Protein AF-A0A6J4T4H1-F1 (afdb_monomer_lite)

Radius of gyration: 11.08 Å; chains: 1; bounding box: 22×19×30 Å

Organism: NCBI:txid349277

Foldseek 3Di:
DEEAEAEAPPPPPPPCVVVVVVVVCVVCVVVVHDYHYHYDYDD

Structure (mmCIF, N/CA/C/O backbone):
data_AF-A0A6J4T4H1-F1
#
_entry.id   AF-A0A6J4T4H1-F1
#
loop_
_atom_site.group_PDB
_atom_site.id
_atom_site.type_symbol
_atom_site.label_atom_id
_atom_site.label_alt_id
_atom_site.label_comp_id
_atom_site.label_asym_id
_atom_site.label_entity_id
_atom_site.label_seq_id
_atom_site.pdbx_PDB_ins_code
_atom_site.Cartn_x
_atom_site.Cartn_y
_atom_site.Cartn_z
_atom_site.occupancy
_atom_site.B_iso_or_equiv
_atom_site.auth_seq_id
_atom_site.auth_comp_id
_atom_site.auth_asym_id
_atom_site.auth_atom_id
_atom_site.pdbx_PDB_model_num
ATOM 1 N N . MET A 1 1 ? -13.998 -3.710 3.245 1.00 77.44 1 MET A N 1
ATOM 2 C CA . MET A 1 1 ? -12.584 -3.959 2.905 1.00 77.44 1 MET A CA 1
ATOM 3 C C . MET A 1 1 ? -12.284 -3.200 1.629 1.00 77.44 1 MET A C 1
ATOM 5 O O . MET A 1 1 ? -13.113 -3.254 0.730 1.00 77.44 1 MET A O 1
ATOM 9 N N . LEU A 1 2 ? -11.197 -2.430 1.592 1.00 87.44 2 LEU A N 1
ATOM 10 C CA . LEU A 1 2 ? -10.781 -1.649 0.423 1.00 87.44 2 LEU A CA 1
ATOM 11 C C . LEU A 1 2 ? -9.517 -2.257 -0.183 1.00 87.44 2 LEU A C 1
ATOM 13 O O . LEU A 1 2 ? -8.650 -2.708 0.558 1.00 87.44 2 LEU A O 1
ATOM 17 N N . THR A 1 3 ? -9.393 -2.208 -1.505 1.00 89.00 3 THR A N 1
ATOM 18 C CA . THR A 1 3 ? -8.174 -2.616 -2.213 1.00 89.00 3 THR A CA 1
ATOM 19 C C . THR A 1 3 ? -7.671 -1.440 -3.036 1.00 89.00 3 THR A C 1
ATOM 21 O O . THR A 1 3 ? -8.402 -0.896 -3.864 1.00 89.00 3 THR A O 1
ATOM 24 N N . ILE A 1 4 ? -6.435 -1.023 -2.782 1.00 87.31 4 ILE A N 1
ATOM 25 C CA . ILE A 1 4 ? -5.753 0.061 -3.484 1.00 87.31 4 ILE A CA 1
ATOM 26 C C . ILE A 1 4 ? -4.820 -0.577 -4.503 1.00 87.31 4 ILE A C 1
ATOM 28 O O . ILE A 1 4 ? -3.863 -1.243 -4.123 1.00 87.31 4 ILE A O 1
ATOM 32 N N . HIS A 1 5 ? -5.087 -0.348 -5.785 1.00 86.50 5 HIS A N 1
ATOM 33 C CA . HIS A 1 5 ? -4.194 -0.775 -6.856 1.00 86.50 5 HIS A CA 1
ATOM 34 C C . HIS A 1 5 ? -3.217 0.353 -7.169 1.00 86.50 5 HIS A C 1
ATOM 36 O O . HIS A 1 5 ? -3.607 1.404 -7.680 1.00 86.50 5 HIS A O 1
ATOM 42 N N . HIS A 1 6 ? -1.953 0.141 -6.829 1.00 82.50 6 HIS A N 1
ATOM 43 C CA . HIS A 1 6 ? -0.872 1.071 -7.103 1.00 82.50 6 HIS A CA 1
ATOM 44 C C . HIS A 1 6 ? -0.273 0.733 -8.469 1.00 82.50 6 HIS A C 1
ATOM 46 O O . HIS A 1 6 ? 0.589 -0.133 -8.614 1.00 82.50 6 HIS A O 1
ATOM 52 N N . LEU A 1 7 ? -0.827 1.375 -9.495 1.00 78.38 7 LEU A N 1
ATOM 53 C CA . LEU A 1 7 ? -0.432 1.168 -10.882 1.00 78.38 7 LEU A CA 1
ATOM 54 C C . LEU A 1 7 ? 0.964 1.758 -11.121 1.00 78.38 7 LEU A C 1
ATOM 56 O O . LEU A 1 7 ? 1.206 2.914 -10.782 1.00 78.38 7 LEU A O 1
ATOM 60 N N . TYR A 1 8 ? 1.843 0.994 -11.771 1.00 69.62 8 TYR A N 1
ATOM 61 C CA . TYR A 1 8 ? 3.196 1.422 -12.149 1.00 69.62 8 TYR A CA 1
ATOM 62 C C . TYR A 1 8 ? 4.083 1.809 -10.959 1.00 69.62 8 TYR A C 1
ATOM 64 O O . TYR A 1 8 ? 4.872 2.751 -11.057 1.00 69.62 8 TYR A O 1
ATOM 72 N N . ALA A 1 9 ? 3.989 1.057 -9.859 1.00 62.31 9 ALA A N 1
ATOM 73 C CA . ALA A 1 9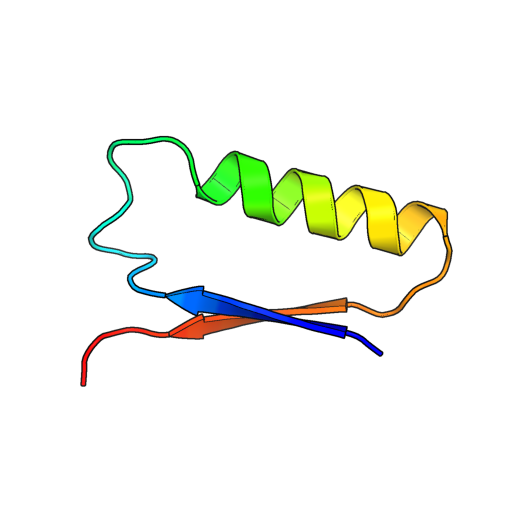 ? 4.743 1.296 -8.627 1.00 62.31 9 ALA A CA 1
ATOM 74 C C . ALA A 1 9 ? 6.267 1.433 -8.810 1.00 62.31 9 ALA A C 1
ATOM 76 O O . ALA A 1 9 ? 6.901 2.042 -7.954 1.00 62.31 9 ALA A O 1
ATOM 77 N N . ASP A 1 10 ? 6.818 0.878 -9.899 1.00 61.50 10 ASP A N 1
ATOM 78 C CA . ASP A 1 10 ? 8.245 0.919 -10.246 1.00 61.50 10 ASP A CA 1
ATOM 79 C C . ASP A 1 10 ? 8.623 1.994 -11.284 1.00 61.50 10 ASP A C 1
ATOM 81 O O . ASP A 1 10 ? 9.791 2.376 -11.368 1.00 61.50 10 ASP A O 1
ATOM 85 N N . MET A 1 11 ? 7.665 2.496 -12.078 1.00 59.22 11 MET A N 1
ATOM 86 C CA . MET A 1 11 ? 7.912 3.567 -13.063 1.00 59.22 11 MET A CA 1
ATOM 87 C C . MET A 1 11 ? 7.479 4.949 -12.557 1.00 59.22 11 MET A C 1
ATOM 89 O O . MET A 1 11 ? 7.989 5.964 -13.029 1.00 59.22 11 MET A O 1
ATOM 93 N N . MET A 1 12 ? 6.572 5.012 -11.578 1.00 57.09 12 MET A N 1
ATOM 94 C CA . MET A 1 12 ? 6.020 6.252 -11.017 1.00 57.09 12 MET A CA 1
ATOM 95 C C . MET A 1 12 ? 6.719 6.676 -9.712 1.00 57.09 12 MET A C 1
ATOM 97 O O . MET A 1 12 ? 6.138 7.277 -8.812 1.00 57.09 12 MET A O 1
ATOM 101 N N . ASN A 1 13 ? 8.018 6.395 -9.618 1.00 57.53 13 ASN A N 1
ATOM 102 C CA . ASN A 1 13 ? 8.840 6.644 -8.426 1.00 57.53 13 ASN A CA 1
ATOM 103 C C . ASN A 1 13 ? 9.277 8.115 -8.342 1.00 57.53 13 ASN A C 1
ATOM 105 O O . ASN A 1 13 ? 9.792 8.553 -7.314 1.00 57.53 13 ASN A O 1
ATOM 109 N N . LEU A 1 14 ? 9.088 8.871 -9.432 1.00 52.41 14 LEU A N 1
ATOM 110 C CA . LEU A 1 14 ? 9.560 10.247 -9.583 1.00 52.41 14 LEU A CA 1
ATOM 111 C C . LEU A 1 14 ? 8.721 11.283 -8.814 1.00 52.41 14 LEU A C 1
ATOM 113 O O . LEU A 1 14 ? 9.234 12.361 -8.529 1.00 52.41 14 LEU A O 1
ATOM 117 N N . TYR A 1 15 ? 7.462 10.981 -8.465 1.00 53.41 15 TYR A N 1
ATOM 118 C CA . TYR A 1 15 ? 6.507 11.982 -7.953 1.00 53.41 15 TYR A CA 1
ATOM 119 C C . TYR A 1 15 ? 5.810 11.615 -6.630 1.00 53.41 15 TYR A C 1
ATOM 121 O O . TYR A 1 15 ? 4.752 12.146 -6.308 1.00 53.41 15 TYR A O 1
ATOM 129 N N . GLY A 1 16 ? 6.424 10.771 -5.795 1.00 61.75 16 GLY A N 1
ATOM 130 C CA . GLY A 1 16 ? 5.995 10.625 -4.396 1.00 61.75 16 GLY A CA 1
ATOM 131 C C . GLY A 1 16 ? 4.656 9.905 -4.176 1.00 61.75 16 GLY A C 1
ATOM 132 O O . GLY A 1 16 ? 4.129 9.944 -3.063 1.00 61.75 16 GLY A O 1
ATOM 133 N N . ASP A 1 17 ? 4.130 9.189 -5.174 1.00 73.38 17 ASP A N 1
ATOM 134 C CA . ASP A 1 17 ? 2.869 8.437 -5.070 1.00 73.38 17 ASP A CA 1
ATOM 135 C C . ASP A 1 17 ? 2.873 7.374 -3.969 1.00 73.38 17 ASP A C 1
ATOM 137 O O . ASP A 1 17 ? 1.855 7.122 -3.316 1.00 73.38 17 ASP A O 1
ATOM 141 N N . ARG A 1 18 ? 4.055 6.856 -3.624 1.00 75.81 18 ARG A N 1
ATOM 142 C CA . ARG A 1 18 ? 4.231 5.987 -2.456 1.00 75.81 18 ARG A CA 1
ATOM 143 C C . ARG A 1 18 ? 3.780 6.666 -1.153 1.00 75.81 18 ARG A C 1
ATOM 145 O O . ARG A 1 18 ? 3.187 6.015 -0.294 1.00 75.81 18 ARG A O 1
ATOM 152 N N . GLY A 1 19 ? 4.004 7.974 -1.010 1.00 82.44 19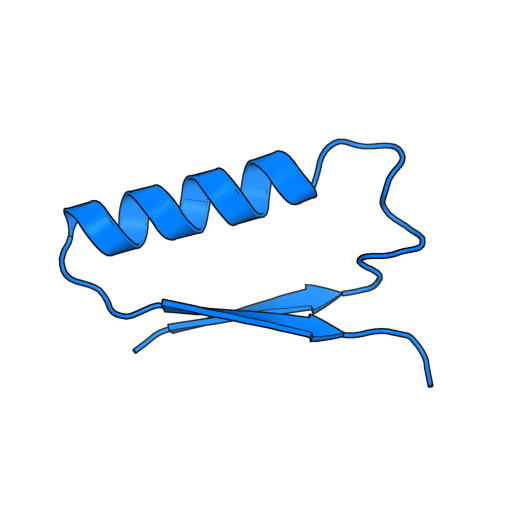 GLY A N 1
ATOM 153 C CA . GLY A 1 19 ? 3.539 8.763 0.136 1.00 82.44 19 GLY A CA 1
ATOM 154 C C . GLY A 1 19 ? 2.015 8.916 0.176 1.00 82.44 19 GLY A C 1
ATOM 155 O O . GLY A 1 19 ? 1.416 8.867 1.258 1.00 82.44 19 GLY A O 1
ATOM 156 N N . ASN A 1 20 ? 1.373 9.015 -0.991 1.00 84.81 20 ASN A N 1
ATOM 157 C CA . ASN A 1 20 ? -0.085 9.057 -1.110 1.00 84.81 20 ASN A CA 1
ATOM 158 C C . ASN A 1 20 ? -0.706 7.735 -0.644 1.00 84.81 20 ASN A C 1
ATOM 160 O O . ASN A 1 20 ? -1.592 7.738 0.216 1.00 84.81 20 ASN A O 1
ATOM 164 N N . VAL A 1 21 ? -0.189 6.602 -1.131 1.00 86.88 21 VAL A N 1
ATOM 165 C CA . VAL A 1 21 ? -0.671 5.260 -0.764 1.00 86.88 21 VAL A CA 1
ATOM 166 C C . VAL A 1 21 ? -0.521 5.003 0.739 1.00 86.88 21 VAL A C 1
ATOM 168 O O . VAL A 1 21 ? -1.473 4.566 1.391 1.00 86.88 21 VAL A O 1
ATOM 171 N N . ILE A 1 22 ? 0.627 5.359 1.329 1.00 87.38 22 ILE A N 1
ATOM 172 C CA . ILE A 1 22 ? 0.859 5.242 2.780 1.00 87.38 22 ILE A CA 1
ATOM 173 C C . ILE A 1 22 ? -0.144 6.092 3.574 1.00 87.38 22 ILE A C 1
ATOM 175 O O . ILE A 1 22 ? -0.708 5.625 4.568 1.00 87.38 22 ILE A O 1
ATOM 179 N N . SER A 1 23 ? -0.394 7.326 3.134 1.00 91.25 23 SER A N 1
ATOM 180 C CA . SER A 1 23 ? -1.324 8.242 3.802 1.00 91.25 23 SER A CA 1
ATOM 181 C C . SER A 1 23 ? -2.762 7.723 3.771 1.00 91.25 23 SER A C 1
ATOM 183 O O . SER A 1 23 ? -3.471 7.797 4.778 1.00 91.25 23 SER A O 1
ATOM 185 N N . ILE A 1 24 ? -3.204 7.173 2.636 1.00 90.31 24 ILE A N 1
ATOM 186 C CA . ILE A 1 24 ? -4.538 6.573 2.505 1.00 90.31 24 ILE A CA 1
ATOM 187 C C . ILE A 1 24 ? -4.645 5.340 3.404 1.00 90.31 24 ILE A C 1
ATOM 189 O O . ILE A 1 24 ? -5.600 5.250 4.178 1.00 90.31 24 ILE A O 1
ATOM 193 N N . ARG A 1 25 ? -3.638 4.454 3.393 1.00 91.31 25 ARG A N 1
ATOM 194 C CA . ARG A 1 25 ? -3.601 3.277 4.271 1.00 91.31 25 ARG A CA 1
ATOM 195 C C . ARG A 1 25 ? -3.768 3.666 5.739 1.00 91.31 25 ARG A C 1
ATOM 197 O O . ARG A 1 25 ? -4.654 3.154 6.418 1.00 91.31 25 ARG A O 1
ATOM 204 N N . LYS A 1 26 ? -2.983 4.641 6.211 1.00 93.31 26 LYS A N 1
ATOM 205 C CA . LYS A 1 26 ? -3.037 5.107 7.605 1.00 93.31 26 LYS A CA 1
ATOM 206 C C . LYS A 1 26 ? -4.407 5.680 7.983 1.00 93.31 26 LYS A C 1
ATOM 208 O O . LYS A 1 26 ? -4.919 5.406 9.066 1.00 93.31 26 LYS A O 1
ATOM 213 N N . ARG A 1 27 ? -5.033 6.438 7.079 1.00 94.81 27 ARG A N 1
ATOM 214 C CA . ARG A 1 27 ? -6.388 6.982 7.277 1.00 94.81 27 ARG A CA 1
ATOM 215 C C . ARG A 1 27 ? -7.464 5.896 7.332 1.00 94.81 27 ARG A C 1
ATOM 217 O O . ARG A 1 27 ? -8.475 6.100 8.003 1.00 94.81 27 ARG A O 1
ATOM 224 N N . CYS A 1 28 ? -7.286 4.787 6.616 1.00 93.88 28 CYS A N 1
ATOM 225 C CA . CYS A 1 28 ? -8.171 3.625 6.692 1.00 93.88 28 CYS A CA 1
ATOM 226 C C . CYS A 1 28 ? -7.988 2.876 8.017 1.00 93.88 28 C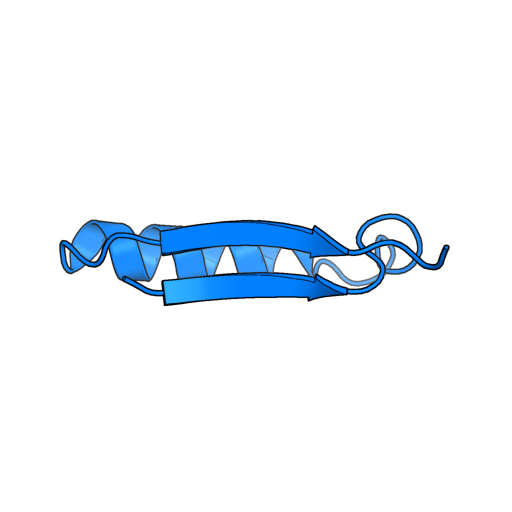YS A C 1
ATOM 228 O O . CYS A 1 28 ? -8.982 2.610 8.692 1.00 93.88 28 CYS A O 1
ATOM 230 N N . GLU A 1 29 ? -6.741 2.643 8.44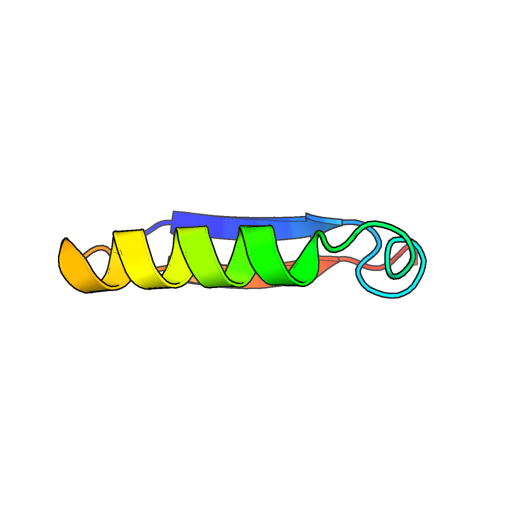2 1.00 92.75 29 GLU A N 1
ATOM 231 C CA . GLU A 1 29 ? -6.413 2.021 9.735 1.00 92.75 29 GLU A CA 1
ATOM 232 C C . GLU A 1 29 ? -7.063 2.769 10.910 1.00 92.75 29 GLU A C 1
ATOM 234 O O . GLU A 1 29 ? -7.715 2.152 11.748 1.00 92.75 29 GLU A O 1
ATOM 239 N N . TRP A 1 30 ? -6.966 4.104 10.945 1.00 95.81 30 TRP A N 1
ATOM 240 C CA . TRP A 1 30 ? -7.583 4.924 12.001 1.00 95.81 30 TRP A CA 1
ATOM 241 C C . TRP A 1 30 ? -9.106 4.820 12.074 1.00 95.81 30 TRP A C 1
ATOM 243 O O . TRP A 1 30 ? -9.692 5.124 13.108 1.00 95.81 30 TRP A O 1
ATOM 253 N N . ARG A 1 31 ? -9.753 4.406 10.984 1.00 95.38 31 ARG A N 1
ATOM 254 C CA . ARG A 1 31 ? -11.205 4.219 10.913 1.00 95.38 31 ARG A CA 1
ATOM 255 C C . ARG A 1 31 ? -11.619 2.756 11.073 1.00 95.38 31 ARG A C 1
ATOM 257 O O . ARG A 1 31 ? -12.793 2.451 10.900 1.00 95.38 31 ARG A O 1
ATOM 264 N N . GLY A 1 32 ? -10.676 1.853 11.354 1.00 94.38 32 GLY A N 1
ATOM 265 C CA . GLY A 1 32 ? -10.939 0.414 11.411 1.00 94.38 32 GLY A CA 1
ATOM 266 C C . GLY A 1 32 ? -11.338 -0.180 10.057 1.00 94.38 32 GLY A C 1
ATOM 267 O O . GLY A 1 32 ? -12.009 -1.207 10.010 1.00 94.38 32 GLY A O 1
ATOM 268 N N . ILE A 1 33 ? -10.962 0.468 8.948 1.00 94.56 33 ILE A N 1
ATOM 269 C CA . ILE A 1 33 ? -11.260 -0.013 7.599 1.00 94.56 33 ILE A CA 1
ATOM 270 C C . ILE A 1 33 ? -10.096 -0.903 7.150 1.00 94.56 33 ILE A C 1
ATOM 272 O O . ILE A 1 33 ? -9.000 -0.380 6.931 1.00 94.56 33 ILE A O 1
ATOM 276 N N . PRO A 1 34 ? -10.307 -2.220 6.969 1.00 91.06 34 PRO A N 1
ATOM 277 C CA . PRO A 1 34 ? -9.273 -3.093 6.434 1.00 91.06 34 PRO A CA 1
ATOM 278 C C . PRO A 1 34 ? -8.979 -2.690 4.991 1.00 91.06 34 PRO A C 1
ATOM 280 O O . PRO A 1 34 ? -9.901 -2.586 4.168 1.00 91.06 34 PRO A O 1
ATOM 283 N N . VAL A 1 35 ? -7.704 -2.440 4.712 1.00 92.06 35 VAL A N 1
ATOM 284 C CA . VAL A 1 35 ? -7.213 -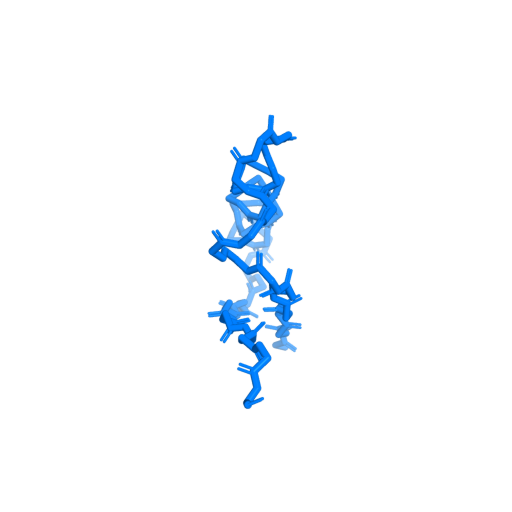1.991 3.414 1.00 92.06 35 VAL A CA 1
ATOM 285 C C . VAL A 1 35 ? -6.043 -2.860 2.974 1.00 92.06 35 VAL A C 1
ATOM 287 O O . VAL A 1 35 ? -5.151 -3.149 3.769 1.00 92.06 35 VAL A O 1
ATOM 290 N N . ASP A 1 36 ? -6.069 -3.255 1.711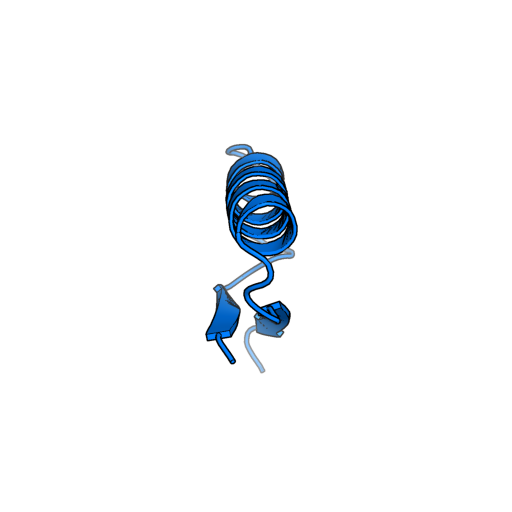 1.00 91.06 36 ASP A N 1
ATOM 291 C CA . ASP A 1 36 ? -5.012 -4.007 1.050 1.00 91.06 36 ASP A CA 1
ATOM 292 C C . ASP A 1 36 ? -4.409 -3.161 -0.075 1.00 91.06 36 ASP A C 1
ATOM 294 O O . ASP A 1 36 ? -5.131 -2.420 -0.748 1.00 91.06 36 ASP A O 1
ATOM 298 N N . VAL A 1 37 ? -3.093 -3.223 -0.251 1.00 86.31 37 VAL A N 1
ATOM 299 C CA . VAL A 1 37 ? -2.372 -2.452 -1.273 1.00 86.31 37 VAL A CA 1
ATOM 300 C C . VAL A 1 37 ? -1.717 -3.440 -2.221 1.00 86.31 37 VAL A C 1
ATOM 302 O O . VAL A 1 37 ? -0.833 -4.190 -1.819 1.00 86.31 37 VAL A O 1
ATOM 305 N N . VAL A 1 38 ? -2.147 -3.409 -3.477 1.00 87.50 38 VAL A N 1
ATOM 306 C CA . VAL A 1 38 ? -1.655 -4.279 -4.540 1.00 87.50 38 VAL A CA 1
ATOM 307 C C . VAL A 1 38 ? -0.865 -3.426 -5.517 1.00 87.50 38 VAL A C 1
ATOM 309 O O . VAL A 1 38 ? -1.428 -2.562 -6.192 1.00 87.50 38 VAL A O 1
ATOM 312 N N . ASP A 1 39 ? 0.438 -3.665 -5.596 1.00 82.69 39 ASP A N 1
ATOM 313 C CA . ASP A 1 39 ? 1.272 -3.070 -6.634 1.00 82.69 39 ASP A CA 1
ATOM 314 C C . ASP A 1 39 ? 0.983 -3.780 -7.965 1.00 82.69 39 ASP A C 1
ATOM 316 O O . ASP A 1 39 ? 1.077 -5.003 -8.072 1.00 82.69 39 ASP A O 1
ATOM 320 N N . VAL A 1 40 ? 0.589 -3.012 -8.981 1.00 79.06 40 VAL A N 1
ATOM 321 C CA . VAL A 1 40 ? 0.264 -3.529 -10.316 1.00 79.06 40 VAL A CA 1
ATOM 322 C C . VAL A 1 40 ? 1.300 -2.999 -11.298 1.00 79.06 40 VAL A C 1
ATOM 324 O O . VAL A 1 40 ? 1.288 -1.821 -11.666 1.00 79.06 40 VAL A O 1
ATOM 327 N N . GLY A 1 41 ? 2.214 -3.876 -11.709 1.00 72.62 41 GLY A N 1
ATOM 328 C CA . GLY A 1 41 ? 3.153 -3.614 -12.798 1.00 72.62 41 GLY A CA 1
ATOM 329 C C . GLY A 1 41 ? 2.501 -3.758 -14.177 1.00 72.62 41 GLY A C 1
ATOM 330 O O . GLY A 1 41 ? 1.423 -4.340 -14.309 1.00 72.62 41 GLY A O 1
ATOM 331 N N . LEU A 1 42 ? 3.170 -3.244 -15.213 1.00 65.19 42 LEU A N 1
ATOM 332 C CA . LEU A 1 42 ? 2.902 -3.684 -16.584 1.00 65.19 42 LEU A CA 1
ATOM 333 C C . LEU A 1 42 ? 3.465 -5.097 -16.738 1.00 65.19 42 LEU A C 1
ATOM 335 O O . LEU A 1 42 ? 4.637 -5.313 -16.428 1.00 65.19 42 LEU A O 1
ATOM 339 N N . GLY A 1 43 ? 2.619 -6.030 -17.169 1.00 55.75 43 GLY A N 1
ATOM 340 C CA . GLY A 1 43 ? 3.054 -7.353 -17.619 1.00 55.75 43 GLY A CA 1
ATOM 341 C C . GLY A 1 43 ? 3.908 -7.282 -18.877 1.00 55.75 43 GLY A C 1
ATOM 342 O O . GLY A 1 43 ? 3.719 -6.324 -19.663 1.00 55.75 43 GLY A O 1
#

Sequence (43 aa):
MLTIHHLYADMMNLYGDRGNVISIRKRCEWRGIPVDVVDVGLG

Secondary structure (DSSP, 8-state):
-EEEEEETTTT-TTTTHHHHHHHHHHHHHTTT--EEEEEE---

pLDDT: mean 80.12, std 13.5, range [52.41, 95.81]